Protein AF-A0A2S9GMD3-F1 (afdb_monomer)

Solvent-accessible surface area (backbone atoms only — not comparable to full-atom values): 5065 Å² total; per-residue (Å²): 111,51,74,70,40,39,81,93,45,68,82,50,37,60,76,44,61,15,93,73,26,42,65,71,54,10,60,76,65,76,50,59,56,52,50,61,45,72,46,68,45,66,59,95,75,47,91,49,74,64,35,49,50,50,53,53,50,51,51,37,73,76,35,75,86,59,81,85,44,77,40,73,54,96,51,94,90,63,80,89,130

Nearest PDB structures (foldseek):
  6s6u-assembly1_A  TM=9.909E-01  e=1.172E-07  Azospirillum brasilense
  6s6s-assembly1_C  TM=9.851E-01  e=1.255E-07  Azospirillum brasilense
  1ofd-assembly2_B  TM=9.966E-01  e=3.300E-07  Synechocystis sp. PCC 6803
  1ofe-assembly2_B  TM=9.982E-01  e=3.788E-07  Synechocystis sp. PCC 6803
  1lm1-assembly1_A  TM=9.935E-01  e=6.142E-07  Synechocystis sp. PCC 6803

Radius of gyration: 15.46 Å; Cα contacts (8 Å, |Δi|>4): 90; chains: 1; bounding box: 32×30×40 Å

Foldseek 3Di:
DAELADQVDGQFFDKDQQQNQDPVNCVVVVHDRSHIDGDHRGDPQDPDPVSVVVVVVVVCVVPVPDDDDYDDYDDPPDDDD

Mean predicted aligned error: 4.48 Å

Structure (mmCIF, N/CA/C/O backbone):
data_AF-A0A2S9GMD3-F1
#
_entry.id   AF-A0A2S9GMD3-F1
#
loop_
_atom_site.group_PDB
_atom_site.id
_atom_site.type_symbol
_atom_site.label_atom_id
_atom_site.label_alt_id
_atom_site.label_comp_id
_atom_site.label_asym_id
_atom_site.label_entity_id
_atom_site.label_seq_id
_atom_site.pdbx_PDB_ins_code
_atom_site.Cartn_x
_atom_site.Cartn_y
_atom_site.Cartn_z
_atom_site.occupancy
_atom_site.B_iso_or_equiv
_atom_site.auth_seq_id
_atom_site.auth_comp_id
_atom_site.auth_asym_id
_atom_site.auth_atom_id
_atom_site.pdbx_PDB_model_num
ATOM 1 N N . GLN A 1 1 ? -7.675 1.621 -1.464 1.00 91.12 1 GLN A N 1
ATOM 2 C CA . GLN A 1 1 ? -7.325 0.693 -0.362 1.00 91.12 1 GLN A CA 1
ATOM 3 C C . GLN A 1 1 ? -5.908 1.011 0.082 1.00 91.12 1 GLN A C 1
ATOM 5 O O . GLN A 1 1 ? -5.034 1.052 -0.773 1.00 91.12 1 GLN A O 1
ATOM 10 N N . ILE A 1 2 ? -5.691 1.215 1.380 1.00 93.06 2 ILE A N 1
ATOM 11 C CA . ILE A 1 2 ? -4.371 1.326 2.008 1.00 93.06 2 ILE A CA 1
ATOM 12 C C . ILE A 1 2 ? -3.922 -0.095 2.358 1.00 93.06 2 ILE A C 1
ATOM 14 O O . ILE A 1 2 ? -4.596 -0.801 3.109 1.00 93.06 2 ILE A O 1
ATOM 18 N N . LYS A 1 3 ? -2.827 -0.563 1.758 1.00 90.75 3 LYS A N 1
ATOM 19 C CA . LYS A 1 3 ? -2.338 -1.939 1.922 1.00 90.75 3 LYS A CA 1
ATOM 20 C C . LYS A 1 3 ? -1.174 -1.961 2.912 1.00 90.75 3 LYS A C 1
ATOM 22 O O . LYS A 1 3 ? -0.041 -1.794 2.479 1.00 90.75 3 LYS A O 1
ATOM 27 N N . MET A 1 4 ? -1.447 -2.188 4.199 1.00 88.62 4 MET A N 1
ATOM 28 C CA . MET A 1 4 ? -0.403 -2.223 5.239 1.00 88.62 4 MET A CA 1
ATOM 29 C C . MET A 1 4 ? 0.435 -3.499 5.170 1.00 88.62 4 MET A C 1
ATOM 31 O O . MET A 1 4 ? 1.647 -3.460 5.325 1.00 88.62 4 MET A O 1
ATOM 35 N N . ALA A 1 5 ? -0.206 -4.640 4.910 1.00 84.62 5 ALA A N 1
ATOM 36 C CA . ALA A 1 5 ? 0.477 -5.924 4.815 1.00 84.62 5 ALA A CA 1
ATOM 37 C C . ALA A 1 5 ? -0.264 -6.896 3.880 1.00 84.62 5 ALA A C 1
ATOM 39 O O . ALA A 1 5 ? -1.379 -6.640 3.408 1.00 84.62 5 ALA A O 1
ATOM 40 N N . GLN A 1 6 ? 0.367 -8.034 3.581 1.00 83.69 6 GLN A N 1
ATOM 41 C CA . GLN A 1 6 ? -0.256 -9.135 2.846 1.00 83.69 6 GLN A CA 1
ATOM 42 C C . GLN A 1 6 ? 0.037 -10.489 3.494 1.00 83.69 6 GLN A C 1
ATOM 44 O O . GLN A 1 6 ? 1.161 -10.746 3.905 1.00 83.69 6 GLN A O 1
ATOM 49 N N . GLY A 1 7 ? -0.962 -11.375 3.534 1.00 79.12 7 GLY A N 1
ATOM 50 C CA . GLY A 1 7 ? -0.850 -12.654 4.249 1.00 79.12 7 GLY A CA 1
ATOM 51 C C . GLY A 1 7 ? 0.203 -13.611 3.686 1.00 79.12 7 GLY A C 1
ATOM 52 O O . GLY A 1 7 ? 0.781 -14.378 4.437 1.00 79.12 7 GLY A O 1
ATOM 53 N N . ALA A 1 8 ? 0.506 -13.535 2.385 1.00 83.50 8 ALA A N 1
ATOM 54 C CA . ALA A 1 8 ? 1.524 -14.388 1.763 1.00 83.50 8 ALA A CA 1
ATOM 55 C C . ALA A 1 8 ? 2.963 -14.054 2.201 1.00 83.50 8 ALA A C 1
ATOM 57 O O . ALA A 1 8 ? 3.846 -14.889 2.061 1.00 83.50 8 ALA A O 1
ATOM 58 N N . LYS A 1 9 ? 3.20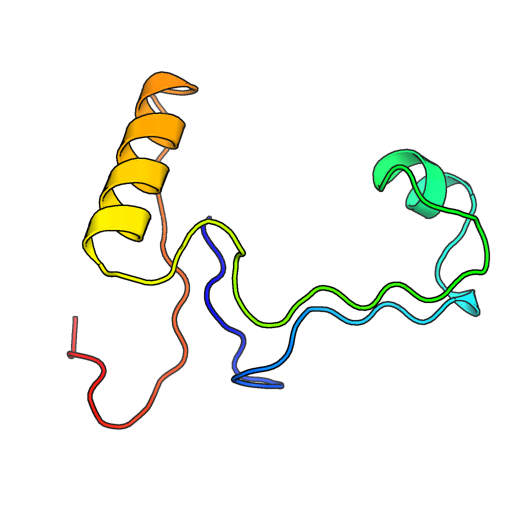5 -12.823 2.669 1.00 81.31 9 LYS A N 1
ATOM 59 C CA . LYS A 1 9 ? 4.496 -12.372 3.210 1.00 81.31 9 LYS A CA 1
ATOM 60 C C . LYS A 1 9 ? 4.279 -11.150 4.108 1.00 81.31 9 LYS A C 1
ATOM 62 O O . LYS A 1 9 ? 4.363 -10.009 3.643 1.00 81.31 9 LYS A O 1
ATOM 67 N N . PRO A 1 10 ? 3.885 -11.379 5.368 1.00 74.94 10 PRO A N 1
ATOM 68 C CA . PRO A 1 10 ? 3.724 -10.308 6.340 1.00 74.94 10 PRO A CA 1
ATOM 69 C C . PRO A 1 10 ? 5.086 -9.656 6.607 1.00 74.94 10 PRO A C 1
ATOM 71 O O . PRO A 1 10 ? 6.069 -10.360 6.802 1.00 74.94 10 PRO A O 1
ATOM 74 N N . GLY A 1 11 ? 5.154 -8.324 6.596 1.00 74.88 11 GLY A N 1
ATOM 75 C CA . GLY A 1 11 ? 6.402 -7.598 6.866 1.00 74.88 11 GLY A CA 1
ATOM 76 C C . GLY A 1 11 ? 7.350 -7.432 5.673 1.00 74.88 11 GLY A C 1
ATOM 77 O O . GLY A 1 11 ? 8.442 -6.909 5.854 1.00 74.88 11 GLY A O 1
ATOM 78 N N . GLU A 1 12 ? 6.943 -7.811 4.458 1.00 83.44 12 GLU A N 1
ATOM 79 C CA . GLU A 1 12 ? 7.682 -7.525 3.222 1.00 83.44 12 GLU A CA 1
ATOM 80 C C . GLU A 1 12 ? 6.840 -6.732 2.214 1.00 83.44 12 GLU A C 1
ATOM 82 O O . GLU A 1 12 ? 5.622 -6.909 2.097 1.00 83.44 12 GLU A O 1
ATOM 87 N N . GLY A 1 13 ? 7.510 -5.917 1.397 1.00 83.38 13 GLY A N 1
ATOM 88 C CA . GLY A 1 13 ? 6.879 -5.215 0.285 1.00 83.38 13 GLY A CA 1
ATOM 89 C C . GLY A 1 13 ? 6.577 -6.120 -0.915 1.00 83.38 13 GLY A C 1
ATOM 90 O O . GLY A 1 13 ? 6.992 -7.280 -1.009 1.00 83.38 13 GLY A O 1
ATOM 91 N N . GLY A 1 14 ? 5.826 -5.588 -1.882 1.00 89.75 14 GLY A N 1
ATOM 92 C CA . GLY A 1 14 ? 5.564 -6.259 -3.156 1.00 89.75 14 GLY A CA 1
ATOM 93 C C . GLY A 1 14 ? 6.857 -6.593 -3.905 1.00 89.75 14 GLY A C 1
ATOM 94 O O . GLY A 1 14 ? 7.823 -5.845 -3.851 1.00 89.75 14 GLY A O 1
ATOM 95 N N . GLN A 1 15 ? 6.876 -7.724 -4.611 1.00 93.31 15 GLN A N 1
ATOM 96 C CA . GLN A 1 15 ? 8.005 -8.102 -5.464 1.00 93.31 15 GLN A CA 1
ATOM 97 C C . GLN A 1 15 ? 7.483 -8.397 -6.870 1.00 93.31 15 GLN A C 1
ATOM 99 O O . GLN A 1 15 ? 6.516 -9.147 -7.025 1.00 93.31 15 GLN A O 1
ATOM 104 N N . LEU A 1 16 ? 8.108 -7.802 -7.884 1.00 95.94 16 LEU A N 1
ATOM 105 C CA . LEU A 1 16 ? 7.874 -8.092 -9.294 1.00 95.94 16 LEU A CA 1
ATOM 106 C C . LEU A 1 16 ? 9.222 -8.400 -9.968 1.00 95.94 16 LEU A C 1
ATOM 108 O O . LEU A 1 16 ? 10.038 -7.488 -10.113 1.00 95.94 16 LEU A O 1
ATOM 112 N N . PRO A 1 17 ? 9.475 -9.660 -10.370 1.00 96.31 17 PRO A N 1
ATOM 113 C CA . PRO A 1 17 ? 10.718 -10.039 -11.040 1.00 96.31 17 PRO A CA 1
ATOM 114 C C . PRO A 1 17 ? 10.936 -9.264 -12.342 1.00 96.31 17 PRO A C 1
ATOM 116 O O . PRO A 1 17 ? 9.989 -9.076 -13.104 1.00 96.31 17 PRO A O 1
ATOM 119 N N . GLY A 1 18 ? 12.184 -8.884 -12.632 1.00 96.88 18 GLY A N 1
ATOM 120 C CA . GLY A 1 18 ? 12.535 -8.016 -13.765 1.00 96.88 18 GLY A CA 1
ATOM 121 C C . GLY A 1 18 ? 12.100 -8.545 -15.133 1.00 96.88 18 GLY A C 1
ATOM 122 O O . GLY A 1 18 ? 11.581 -7.791 -15.949 1.00 96.88 18 GLY A O 1
ATOM 123 N N . TYR A 1 19 ? 12.170 -9.862 -15.354 1.00 97.25 19 TYR A N 1
ATOM 124 C CA . TYR A 1 19 ? 11.708 -10.491 -16.601 1.00 97.25 19 TYR A CA 1
ATOM 125 C C . TYR A 1 19 ? 10.187 -10.382 -16.828 1.00 97.25 19 TYR A C 1
ATOM 127 O O . TYR A 1 19 ? 9.709 -10.642 -17.928 1.00 97.25 19 TYR A O 1
ATOM 135 N N . LYS A 1 20 ? 9.418 -9.999 -15.798 1.00 97.00 20 LYS A N 1
ATOM 136 C CA . LYS A 1 20 ? 7.988 -9.668 -15.900 1.00 97.00 20 LYS A CA 1
ATOM 137 C C . LYS A 1 20 ? 7.738 -8.163 -16.029 1.00 97.00 20 LYS A C 1
ATOM 139 O O . LYS A 1 20 ? 6.588 -7.757 -16.150 1.00 97.00 20 LYS A O 1
ATOM 144 N N . VAL A 1 21 ? 8.774 -7.324 -15.983 1.00 97.56 21 VAL A N 1
ATOM 145 C CA . VAL A 1 21 ? 8.680 -5.860 -16.092 1.00 97.56 21 VAL A CA 1
ATOM 146 C C . VAL A 1 21 ? 8.807 -5.458 -17.559 1.00 97.56 21 VAL A C 1
ATOM 148 O O . VAL A 1 21 ? 9.819 -4.926 -18.015 1.00 97.56 21 VAL A O 1
ATOM 151 N N . TYR A 1 22 ? 7.749 -5.755 -18.314 1.00 97.75 22 TYR A N 1
ATOM 152 C CA . TYR A 1 22 ? 7.603 -5.358 -19.715 1.00 97.75 22 TYR A CA 1
ATOM 153 C C . TYR A 1 22 ? 7.534 -3.824 -19.872 1.00 97.75 22 TYR A C 1
ATOM 155 O O . TYR A 1 22 ? 7.164 -3.132 -18.918 1.00 97.75 22 TYR A O 1
ATOM 163 N N . PRO A 1 23 ? 7.813 -3.261 -21.066 1.00 97.94 23 PRO A N 1
ATOM 164 C CA . PRO A 1 23 ? 7.822 -1.809 -21.282 1.00 97.94 23 PRO A CA 1
ATOM 165 C C . PRO A 1 23 ? 6.537 -1.076 -20.863 1.00 97.94 23 PRO A C 1
ATOM 167 O O . PRO A 1 23 ? 6.599 0.027 -20.326 1.00 97.94 23 PRO A O 1
ATOM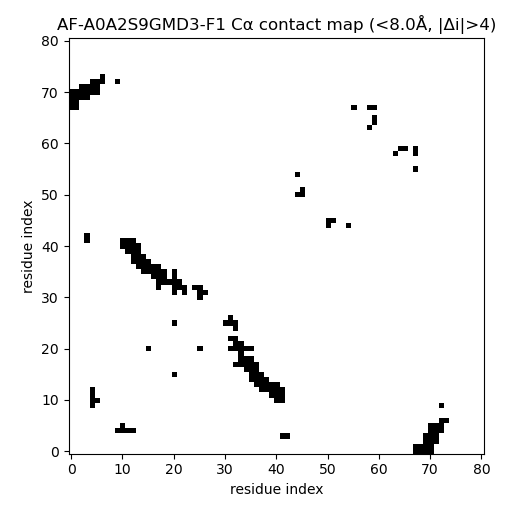 170 N N . ASN A 1 24 ? 5.364 -1.688 -21.043 1.00 97.88 24 ASN A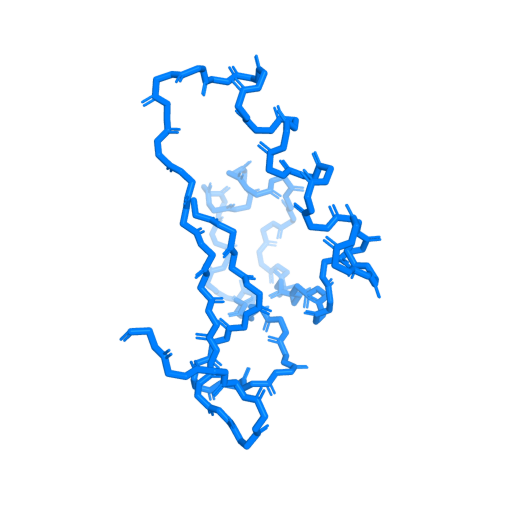 N 1
ATOM 171 C CA . ASN A 1 24 ? 4.083 -1.127 -20.597 1.00 97.88 24 ASN A CA 1
ATOM 172 C C . ASN A 1 24 ? 3.943 -1.096 -19.061 1.00 97.88 24 ASN A C 1
ATOM 174 O O . ASN A 1 24 ? 3.415 -0.130 -18.508 1.00 97.88 24 AS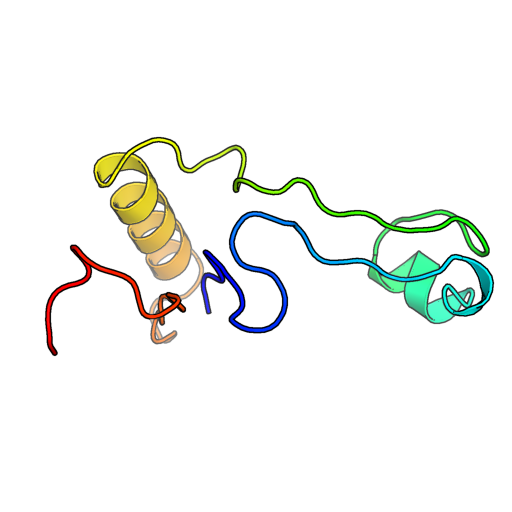N A O 1
ATOM 178 N N . ILE A 1 25 ? 4.444 -2.118 -18.363 1.00 97.38 25 ILE A N 1
ATOM 179 C CA . ILE A 1 25 ? 4.467 -2.180 -16.895 1.00 97.38 25 ILE A CA 1
ATOM 180 C C . ILE A 1 25 ? 5.462 -1.160 -16.348 1.00 97.38 25 ILE A C 1
ATOM 182 O O . ILE A 1 25 ? 5.122 -0.400 -15.443 1.00 97.38 25 ILE A O 1
ATOM 186 N N . ALA A 1 26 ? 6.661 -1.110 -16.930 1.00 97.25 26 ALA A N 1
ATOM 187 C CA . ALA A 1 26 ? 7.696 -0.144 -16.591 1.00 97.25 26 ALA A CA 1
ATOM 188 C C . ALA A 1 26 ? 7.181 1.296 -16.723 1.00 97.25 26 ALA A C 1
ATOM 190 O O . ALA A 1 26 ? 7.291 2.072 -15.776 1.00 97.25 26 ALA A O 1
ATOM 191 N N . LYS A 1 27 ? 6.514 1.608 -17.845 1.00 97.75 27 LYS A N 1
ATOM 192 C CA . LYS A 1 27 ? 5.870 2.903 -18.096 1.00 97.75 27 LYS A CA 1
ATOM 193 C C . LYS A 1 27 ? 4.806 3.237 -17.050 1.00 97.75 27 LYS A C 1
ATOM 195 O O . LYS A 1 27 ? 4.809 4.343 -16.527 1.00 97.75 27 LYS A O 1
ATOM 200 N N . THR A 1 28 ? 3.933 2.283 -16.722 1.00 97.50 28 THR A N 1
ATOM 201 C CA . THR A 1 28 ? 2.870 2.467 -15.713 1.00 97.50 28 THR A CA 1
ATOM 202 C C . THR A 1 28 ? 3.440 2.739 -14.319 1.00 97.50 28 THR A C 1
ATOM 204 O O . THR A 1 28 ? 2.828 3.442 -13.526 1.00 97.50 28 THR A O 1
ATOM 207 N N . ARG A 1 29 ? 4.609 2.171 -14.004 1.00 96.75 29 ARG A N 1
ATOM 208 C CA . ARG A 1 29 ? 5.260 2.280 -12.691 1.00 96.75 29 ARG A CA 1
ATOM 209 C C . ARG A 1 29 ? 6.391 3.305 -12.640 1.00 96.75 29 ARG A C 1
ATOM 211 O O . ARG A 1 29 ? 7.098 3.339 -11.641 1.00 96.75 29 ARG A O 1
ATOM 218 N N . HIS A 1 30 ? 6.590 4.080 -13.709 1.00 97.06 30 HIS A N 1
ATOM 219 C CA . HIS A 1 30 ? 7.702 5.026 -13.851 1.00 97.06 30 HIS A CA 1
ATOM 220 C C . HIS A 1 30 ? 9.065 4.403 -13.494 1.00 97.06 30 HIS A C 1
ATOM 222 O O . HIS A 1 30 ? 9.854 4.965 -12.743 1.00 97.06 30 HIS A O 1
ATOM 228 N N . SER A 1 31 ? 9.316 3.200 -14.011 1.00 96.50 31 SER A N 1
ATOM 229 C CA . SER A 1 31 ? 10.497 2.384 -13.699 1.00 96.50 31 SER A CA 1
ATOM 230 C C . SER A 1 31 ? 11.197 1.895 -14.969 1.00 96.50 31 SER A C 1
ATOM 232 O O . SER A 1 31 ? 10.730 2.146 -16.081 1.00 96.50 31 SER A O 1
ATOM 234 N N . THR A 1 32 ? 12.320 1.192 -14.814 1.00 97.44 32 THR A N 1
ATOM 235 C CA . THR A 1 32 ? 13.138 0.702 -15.933 1.00 97.44 32 THR A CA 1
ATOM 236 C C . THR A 1 32 ? 12.664 -0.680 -16.412 1.00 97.44 32 THR A C 1
ATOM 238 O O . THR A 1 32 ? 12.567 -1.598 -15.592 1.00 97.44 32 THR A O 1
ATOM 241 N N . PRO A 1 33 ? 12.396 -0.884 -17.721 1.00 97.56 33 PRO A N 1
ATOM 242 C CA . PRO A 1 33 ? 12.072 -2.205 -18.263 1.00 97.56 33 PRO A CA 1
ATOM 243 C C . PRO A 1 33 ? 13.148 -3.247 -17.936 1.00 97.56 33 PRO A C 1
ATOM 245 O O . PRO A 1 33 ? 14.339 -2.952 -17.992 1.00 97.56 33 PRO A O 1
ATOM 248 N N . GLY A 1 34 ? 12.734 -4.469 -17.601 1.00 97.12 34 GLY A N 1
ATOM 249 C CA . GLY A 1 34 ? 13.650 -5.567 -17.272 1.00 97.12 34 GLY A CA 1
ATOM 250 C C . GLY A 1 34 ? 14.270 -5.519 -15.868 1.00 97.12 34 GLY A C 1
ATOM 251 O O . GLY A 1 34 ? 14.852 -6.514 -15.438 1.00 97.12 34 GLY A O 1
ATOM 252 N N . VAL A 1 35 ? 14.126 -4.419 -15.119 1.00 97.12 35 VAL A N 1
ATOM 253 C CA . VAL A 1 35 ? 14.663 -4.286 -13.754 1.00 97.12 35 VAL A CA 1
ATOM 254 C C . VAL A 1 35 ? 13.638 -4.773 -12.731 1.00 97.12 35 VAL A C 1
ATOM 256 O O . VAL A 1 35 ? 12.459 -4.435 -12.809 1.00 97.12 35 VAL A O 1
ATOM 259 N N . GLY A 1 36 ? 14.072 -5.593 -11.769 1.00 96.31 36 GLY A N 1
ATOM 260 C CA . GLY A 1 36 ? 13.200 -6.093 -10.703 1.00 96.31 36 GLY A CA 1
ATOM 261 C C . GLY A 1 36 ? 12.694 -4.973 -9.793 1.00 96.31 36 GLY A C 1
ATOM 262 O O . GLY A 1 36 ? 13.445 -4.070 -9.441 1.00 96.31 36 GLY A O 1
ATOM 263 N N . LEU A 1 37 ? 11.423 -5.047 -9.389 1.00 96.25 37 LEU A N 1
ATOM 264 C CA . LEU A 1 37 ? 10.803 -4.069 -8.494 1.00 96.25 37 LEU A CA 1
ATOM 265 C C . LEU A 1 37 ? 10.524 -4.712 -7.140 1.00 96.25 37 LEU A C 1
ATOM 267 O O . LEU A 1 37 ? 9.690 -5.614 -7.037 1.00 96.25 37 LEU A O 1
ATOM 271 N N . ILE A 1 38 ? 11.205 -4.221 -6.110 1.00 93.19 38 ILE A N 1
ATOM 272 C CA . ILE A 1 38 ? 10.976 -4.584 -4.713 1.00 93.19 38 ILE A CA 1
ATOM 273 C C . ILE A 1 38 ? 10.465 -3.328 -4.017 1.00 93.19 38 ILE A C 1
ATOM 275 O O . ILE A 1 38 ? 11.155 -2.314 -3.979 1.00 93.19 38 ILE A O 1
ATOM 279 N N . SER A 1 39 ? 9.234 -3.372 -3.520 1.00 92.12 39 SER A N 1
ATOM 280 C CA . SER A 1 39 ? 8.681 -2.266 -2.742 1.00 92.12 39 SER A CA 1
ATOM 281 C C . SER A 1 39 ? 9.268 -2.273 -1.327 1.00 92.12 39 SER A C 1
ATOM 283 O O . SER A 1 39 ? 9.511 -3.359 -0.789 1.00 92.12 39 SER A O 1
ATOM 285 N N . PRO A 1 40 ? 9.453 -1.099 -0.701 1.00 88.88 40 PRO A N 1
ATOM 286 C CA . PRO A 1 40 ? 9.826 -1.030 0.705 1.00 88.88 40 PRO A CA 1
ATOM 287 C C . PRO A 1 40 ? 8.762 -1.726 1.578 1.00 88.88 40 PRO A C 1
ATOM 289 O O . PRO A 1 40 ? 7.579 -1.710 1.215 1.00 88.88 40 PRO A O 1
ATOM 292 N N . PRO A 1 41 ? 9.154 -2.380 2.689 1.00 81.31 41 PRO A N 1
ATOM 293 C CA . PRO A 1 41 ? 8.196 -3.043 3.568 1.00 81.31 41 PRO A CA 1
ATOM 294 C C . PRO A 1 41 ? 7.228 -2.106 4.310 1.00 81.31 41 PRO A C 1
ATOM 296 O O . PRO A 1 41 ? 6.026 -2.369 4.233 1.00 81.31 41 PRO A O 1
ATOM 299 N N . PRO A 1 42 ? 7.672 -1.033 4.999 1.00 83.19 42 PRO A N 1
ATOM 300 C CA . PRO A 1 42 ? 6.749 -0.048 5.549 1.00 83.19 42 PRO A CA 1
ATOM 301 C C . PRO A 1 42 ? 6.352 0.980 4.484 1.00 83.19 42 PRO A C 1
ATOM 303 O O . PRO A 1 42 ? 7.131 1.308 3.585 1.00 83.19 42 PRO A O 1
ATOM 306 N N . HIS A 1 43 ? 5.148 1.539 4.617 1.00 81.19 43 HIS A N 1
ATOM 307 C CA . HIS A 1 43 ? 4.856 2.819 3.974 1.00 81.19 43 HIS A CA 1
ATOM 308 C C . HIS A 1 43 ? 5.710 3.875 4.667 1.00 81.19 43 HIS A C 1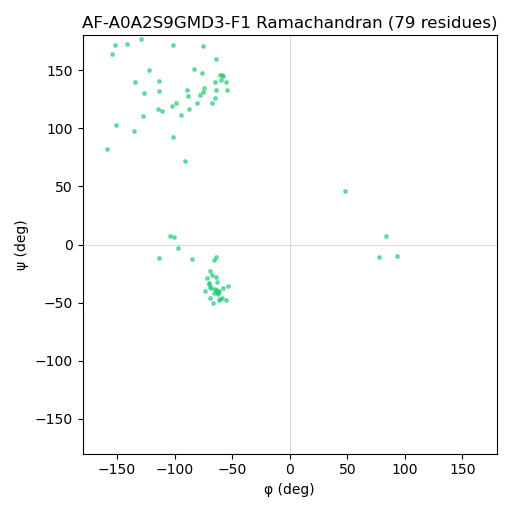
ATOM 310 O O . HIS A 1 43 ? 5.606 4.034 5.879 1.00 81.19 43 HIS A O 1
ATOM 316 N N . HIS A 1 44 ? 6.553 4.579 3.912 1.00 85.12 44 HIS A N 1
ATOM 317 C CA . HIS A 1 44 ? 7.462 5.585 4.473 1.00 85.12 44 HIS A CA 1
ATOM 318 C C . HIS A 1 44 ? 6.746 6.778 5.117 1.00 85.12 44 HIS A C 1
ATOM 320 O O . HIS A 1 44 ? 7.398 7.543 5.816 1.00 85.12 44 HIS A O 1
ATOM 326 N N . ASP A 1 45 ? 5.435 6.896 4.913 1.00 84.06 45 ASP A N 1
ATOM 327 C CA . ASP A 1 45 ? 4.592 7.955 5.463 1.00 84.06 45 ASP A CA 1
ATOM 328 C C . ASP A 1 45 ? 3.737 7.464 6.644 1.00 84.06 45 ASP A C 1
ATOM 330 O O . ASP A 1 45 ? 2.840 8.176 7.072 1.00 84.06 45 ASP A O 1
ATOM 334 N N . ILE A 1 46 ? 3.942 6.231 7.135 1.00 90.19 46 ILE A N 1
ATOM 335 C CA . ILE A 1 46 ? 3.138 5.648 8.219 1.00 90.19 46 ILE A CA 1
ATOM 336 C C . ILE A 1 46 ? 4.046 4.960 9.241 1.00 90.19 46 ILE A C 1
ATOM 338 O O . ILE A 1 46 ? 4.412 3.794 9.072 1.00 90.19 46 ILE A O 1
ATOM 342 N N . TYR A 1 47 ? 4.364 5.661 10.329 1.00 91.88 47 TYR A N 1
ATOM 343 C CA . TYR A 1 47 ? 5.125 5.117 11.461 1.00 91.88 47 TYR A CA 1
ATOM 344 C C . TYR A 1 47 ? 4.296 5.012 12.747 1.00 91.88 47 TYR A C 1
ATOM 346 O O . TYR A 1 47 ? 4.716 4.350 13.697 1.00 91.88 47 TYR A O 1
ATOM 354 N N . SER A 1 48 ? 3.112 5.619 12.767 1.00 94.00 48 SER A N 1
ATOM 355 C CA . SER A 1 48 ? 2.191 5.668 13.901 1.00 94.00 48 SER A CA 1
ATOM 356 C C . SER A 1 48 ? 0.725 5.541 13.457 1.00 94.00 48 SER A C 1
ATOM 358 O O . SER A 1 48 ? 0.412 5.524 12.261 1.00 94.00 48 SER A O 1
ATOM 360 N N . ILE A 1 49 ? -0.199 5.413 14.416 1.00 93.81 49 ILE A N 1
ATOM 361 C CA . ILE A 1 49 ? -1.640 5.373 14.111 1.00 93.81 49 ILE A CA 1
ATOM 362 C C . ILE A 1 49 ? -2.151 6.752 13.673 1.00 93.81 49 ILE A C 1
ATOM 364 O O . ILE A 1 49 ? -3.067 6.847 12.856 1.00 93.81 49 ILE A O 1
ATOM 368 N N . GLU A 1 50 ? -1.515 7.811 14.165 1.00 97.25 50 GLU A N 1
ATOM 369 C CA . GLU A 1 50 ? -1.760 9.199 13.796 1.00 97.25 50 GLU A CA 1
ATOM 370 C C . GLU A 1 50 ? -1.383 9.449 12.330 1.00 97.25 50 GLU A C 1
ATOM 372 O O . GLU A 1 50 ? -2.163 10.051 11.594 1.00 97.25 50 GLU A O 1
ATOM 377 N N . ASP A 1 51 ? -0.260 8.897 11.865 1.00 96.62 51 ASP A N 1
ATOM 378 C CA . ASP A 1 51 ? 0.145 8.994 10.458 1.00 96.62 51 ASP A CA 1
ATOM 379 C C . ASP A 1 51 ? -0.853 8.288 9.527 1.00 96.62 51 ASP A C 1
ATOM 381 O O . ASP A 1 51 ? -1.202 8.787 8.454 1.00 96.62 51 ASP A O 1
ATOM 385 N N . LEU A 1 52 ? -1.384 7.132 9.952 1.00 95.38 52 LEU A N 1
ATOM 386 C CA . LEU A 1 52 ? -2.445 6.453 9.207 1.00 95.38 52 LEU A CA 1
ATOM 387 C C . LEU A 1 52 ? -3.713 7.315 9.144 1.00 95.38 52 LEU A C 1
ATOM 389 O O . LEU A 1 52 ? -4.364 7.373 8.099 1.00 95.38 52 LEU A O 1
ATOM 393 N N . ALA A 1 53 ? -4.069 7.984 10.242 1.00 95.69 53 ALA A N 1
ATOM 394 C CA . ALA A 1 53 ? -5.200 8.903 10.267 1.00 95.69 53 ALA A CA 1
ATOM 395 C C . ALA A 1 53 ? -4.979 10.094 9.320 1.00 95.69 53 ALA A C 1
ATOM 397 O O . ALA A 1 53 ? -5.901 10.449 8.581 1.00 95.69 53 ALA A O 1
ATOM 398 N N . GLN A 1 54 ? -3.761 10.645 9.273 1.00 97.38 54 GLN A N 1
ATOM 399 C CA . GLN A 1 54 ? -3.392 11.711 8.342 1.00 97.38 54 GLN A CA 1
ATOM 400 C C . GLN A 1 54 ? -3.538 11.254 6.886 1.00 97.38 54 GLN A C 1
ATOM 402 O O . GLN A 1 54 ? -4.212 11.916 6.101 1.00 97.38 54 GLN A O 1
ATOM 407 N N . LEU A 1 55 ? -3.031 10.068 6.538 1.00 96.56 55 LEU A N 1
ATOM 408 C CA . LEU A 1 55 ? -3.200 9.525 5.190 1.00 96.56 55 LEU A CA 1
ATOM 409 C C . LEU A 1 55 ? -4.681 9.309 4.831 1.00 96.56 55 LEU A C 1
ATOM 411 O O . LEU A 1 55 ? -5.097 9.576 3.705 1.00 96.56 55 LEU A O 1
ATOM 415 N N . ILE A 1 56 ? -5.511 8.835 5.768 1.00 96.25 56 ILE A N 1
ATOM 416 C CA . ILE A 1 56 ? -6.961 8.692 5.542 1.00 96.25 56 ILE A CA 1
ATOM 417 C C . ILE A 1 56 ? -7.609 10.056 5.277 1.00 96.25 56 ILE A C 1
ATOM 419 O O . ILE A 1 56 ? -8.462 10.159 4.391 1.00 96.25 56 ILE A O 1
ATOM 423 N N . HIS A 1 57 ? -7.224 11.082 6.034 1.00 96.56 57 HIS A N 1
ATOM 424 C CA . HIS A 1 57 ? -7.696 12.448 5.839 1.00 96.56 57 HIS A CA 1
ATOM 425 C C . HIS A 1 57 ? -7.303 12.976 4.453 1.00 96.56 57 HIS A C 1
ATOM 427 O O . HIS A 1 57 ? -8.167 13.442 3.709 1.00 96.56 57 HIS A O 1
ATOM 433 N N . ASP A 1 58 ? -6.046 12.803 4.055 1.00 97.12 58 ASP A N 1
ATOM 434 C CA . ASP A 1 58 ? -5.544 13.261 2.758 1.00 97.12 58 ASP A CA 1
ATOM 435 C C . ASP A 1 58 ? -6.260 12.564 1.595 1.00 97.12 58 ASP A C 1
ATOM 437 O O . ASP A 1 58 ? -6.666 13.208 0.626 1.00 97.12 58 ASP A O 1
ATOM 441 N N . LEU A 1 59 ? -6.516 11.257 1.714 1.00 96.81 59 LEU A N 1
ATOM 442 C CA . LEU A 1 59 ? -7.267 10.500 0.711 1.00 96.81 59 LEU A CA 1
ATOM 443 C C . LEU A 1 59 ? -8.728 10.955 0.594 1.00 96.81 59 LEU A C 1
ATOM 445 O O . LEU A 1 59 ? -9.252 11.007 -0.519 1.00 96.81 59 LEU A O 1
ATOM 449 N N . LYS A 1 60 ? -9.386 11.297 1.709 1.00 96.75 60 LYS A N 1
ATOM 450 C CA . LYS A 1 60 ? -10.757 11.838 1.693 1.00 96.75 60 LYS A CA 1
ATOM 451 C C . LYS A 1 60 ? -10.817 13.253 1.124 1.00 96.75 60 LYS A C 1
ATOM 453 O O . LYS A 1 60 ? -11.782 13.581 0.444 1.00 96.75 60 LYS A O 1
ATOM 458 N N . ASN A 1 61 ? -9.790 14.065 1.359 1.00 97.38 61 ASN A N 1
ATOM 459 C CA . ASN A 1 61 ? -9.687 15.390 0.751 1.00 97.38 61 ASN A CA 1
ATOM 460 C C . ASN A 1 61 ? -9.433 15.306 -0.756 1.00 97.38 61 ASN A C 1
ATOM 462 O O . ASN A 1 61 ? -9.978 16.104 -1.514 1.00 97.38 61 ASN A O 1
ATOM 466 N N . ALA A 1 62 ? -8.646 14.325 -1.203 1.00 97.69 62 ALA A N 1
ATOM 467 C CA . ALA A 1 62 ? -8.413 14.084 -2.623 1.00 97.69 62 ALA A CA 1
ATOM 468 C C . ALA A 1 62 ? -9.654 13.523 -3.342 1.00 97.69 62 ALA A C 1
ATOM 470 O O . ALA A 1 62 ? -9.862 13.807 -4.521 1.00 97.69 62 ALA A O 1
ATOM 471 N N . ASN A 1 63 ? -10.469 12.713 -2.657 1.00 97.62 63 ASN A N 1
ATOM 472 C CA . ASN A 1 63 ? -11.714 12.172 -3.195 1.00 97.62 63 ASN A CA 1
ATOM 473 C C . ASN A 1 63 ? -12.743 11.914 -2.081 1.00 97.62 63 ASN A C 1
ATOM 475 O O . ASN A 1 63 ? -12.681 10.895 -1.387 1.00 97.62 63 ASN A O 1
ATOM 479 N N . ALA A 1 64 ? -13.721 12.815 -1.962 1.00 96.69 64 ALA A N 1
ATOM 480 C CA . ALA A 1 64 ? -14.741 12.772 -0.915 1.00 96.69 64 ALA A CA 1
ATOM 481 C C . ALA A 1 64 ? -15.718 11.586 -1.042 1.00 96.69 64 ALA A C 1
ATOM 483 O O . ALA A 1 64 ? -16.236 11.112 -0.031 1.00 96.69 64 ALA A O 1
ATOM 484 N N . ASP A 1 65 ? -15.931 11.069 -2.256 1.00 97.75 65 A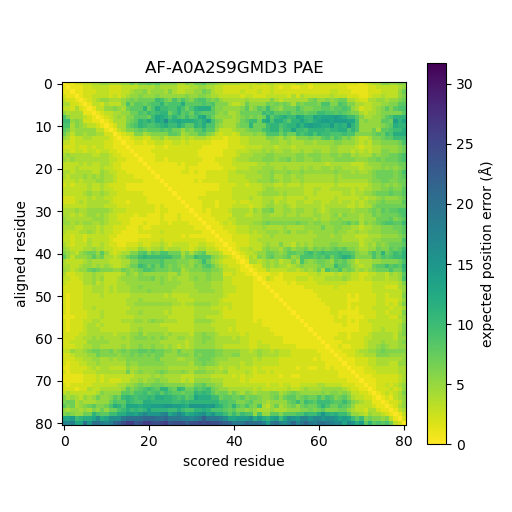SP A N 1
ATOM 485 C CA . ASP A 1 65 ? -16.862 9.963 -2.519 1.00 97.75 65 ASP A CA 1
ATOM 486 C C . ASP A 1 65 ? -16.224 8.580 -2.280 1.00 97.75 65 ASP A C 1
ATOM 488 O O . ASP A 1 65 ? -16.907 7.550 -2.237 1.00 97.75 65 ASP A O 1
ATOM 492 N N . AL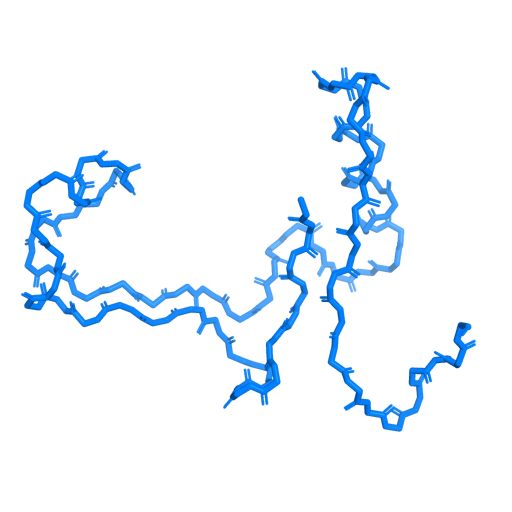A A 1 66 ? -14.897 8.517 -2.133 1.00 96.56 66 ALA A N 1
ATOM 493 C CA . ALA A 1 66 ? -14.175 7.260 -2.001 1.00 96.56 66 ALA A CA 1
ATOM 494 C C . ALA A 1 66 ? -14.287 6.659 -0.590 1.00 96.56 66 ALA A C 1
ATOM 496 O O . ALA A 1 66 ? -13.917 7.260 0.419 1.00 96.56 66 ALA A O 1
ATOM 497 N N . ARG A 1 67 ? -14.681 5.381 -0.515 1.00 96.94 67 ARG A N 1
ATOM 498 C CA . ARG A 1 67 ? -14.527 4.588 0.714 1.00 96.94 67 ARG A CA 1
ATOM 499 C C . ARG A 1 67 ? -13.071 4.180 0.915 1.00 96.94 67 ARG A C 1
ATOM 501 O O . ARG A 1 67 ? -12.435 3.615 0.021 1.00 96.94 67 ARG A O 1
ATOM 508 N N . ILE A 1 68 ? -12.564 4.396 2.125 1.00 96.06 68 ILE A N 1
ATOM 509 C CA . ILE A 1 68 ? -11.192 4.047 2.494 1.00 96.06 68 ILE A CA 1
ATOM 510 C C . ILE A 1 68 ? -11.184 2.714 3.245 1.00 96.06 68 ILE A C 1
ATOM 512 O O . ILE A 1 68 ? -11.820 2.562 4.282 1.00 96.06 68 ILE A O 1
ATOM 516 N N . HIS A 1 69 ? -10.449 1.742 2.706 1.00 95.00 69 HIS A N 1
ATOM 517 C CA . HIS A 1 69 ? -10.240 0.428 3.318 1.00 95.00 69 HIS A CA 1
ATOM 518 C C . HIS A 1 69 ? -8.777 0.272 3.720 1.00 95.00 69 HIS A C 1
ATOM 520 O O . HIS A 1 69 ? -7.906 0.493 2.874 1.00 95.00 69 HIS A O 1
ATOM 526 N N . VAL A 1 70 ? -8.522 -0.185 4.946 1.00 94.06 70 VAL A N 1
ATOM 527 C CA . VAL A 1 70 ? -7.188 -0.564 5.434 1.00 94.06 70 VAL A CA 1
ATOM 528 C C . VAL A 1 70 ? -7.080 -2.087 5.426 1.00 94.06 70 VAL A C 1
ATOM 530 O O . VAL A 1 70 ?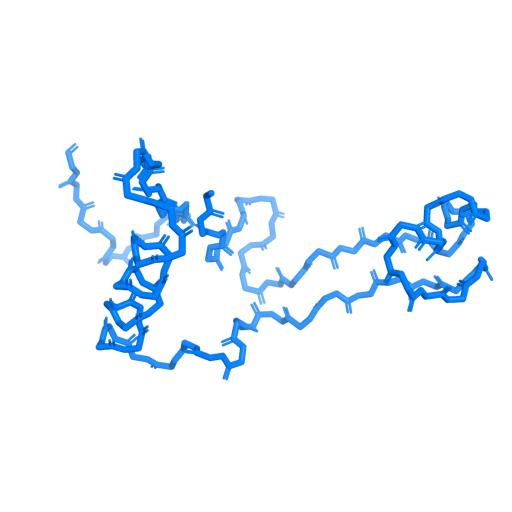 -7.865 -2.777 6.070 1.00 94.06 70 VAL A O 1
ATOM 533 N N . LYS A 1 71 ? -6.131 -2.630 4.659 1.00 91.88 71 LYS A N 1
ATOM 534 C CA . LYS A 1 71 ? -5.872 -4.073 4.597 1.00 91.88 71 LYS A CA 1
ATOM 535 C C . LYS A 1 71 ? -4.767 -4.446 5.580 1.00 91.88 71 LYS A C 1
ATOM 537 O O . LYS A 1 71 ? -3.604 -4.106 5.356 1.00 91.88 71 LYS A O 1
ATOM 542 N N . LEU A 1 72 ? -5.155 -5.177 6.620 1.00 88.75 72 LEU A N 1
ATOM 543 C CA . LEU A 1 72 ? -4.275 -5.759 7.632 1.00 88.75 72 LEU A CA 1
ATOM 544 C C . LEU A 1 72 ? -4.047 -7.256 7.366 1.00 88.75 72 LEU A C 1
ATOM 546 O O . LEU A 1 72 ? -4.685 -7.859 6.498 1.00 88.75 72 LEU A O 1
ATOM 550 N N . VAL A 1 73 ? -3.122 -7.851 8.115 1.00 88.44 73 VAL A N 1
ATOM 551 C CA . VAL A 1 73 ? -2.917 -9.303 8.191 1.00 88.44 73 VAL A CA 1
ATOM 552 C C . VAL A 1 73 ? -3.280 -9.751 9.600 1.00 88.44 73 VAL A C 1
ATOM 554 O O . VAL A 1 73 ? -2.993 -9.037 10.553 1.00 88.44 73 VAL A O 1
ATOM 557 N N . SER A 1 74 ? -3.928 -10.909 9.728 1.00 88.31 74 SER A N 1
ATOM 558 C CA . SER A 1 74 ? -4.259 -11.473 11.037 1.00 88.31 74 SER A CA 1
ATOM 559 C C . SER A 1 74 ? -2.981 -11.827 11.801 1.00 88.31 74 SER A C 1
ATOM 561 O O . SER A 1 74 ? -2.124 -12.548 11.289 1.00 88.31 74 SER A O 1
ATOM 563 N N . SER A 1 75 ? -2.860 -11.307 13.019 1.00 85.75 75 SER A N 1
ATOM 564 C CA . SER A 1 75 ? -1.796 -11.626 13.968 1.00 85.75 75 SER A CA 1
ATOM 565 C C . SER A 1 75 ? -2.289 -11.376 15.393 1.00 85.75 75 SER A C 1
ATOM 567 O O . SER A 1 75 ? -3.283 -10.675 15.600 1.00 85.75 75 SER A O 1
ATOM 569 N N . VAL A 1 76 ? -1.579 -11.916 16.387 1.00 87.12 76 VAL A N 1
ATOM 570 C CA . VAL A 1 76 ? -1.820 -11.576 17.799 1.00 87.12 76 VAL A CA 1
ATOM 571 C C . VAL A 1 76 ? -1.742 -10.051 17.962 1.00 87.12 76 VAL A C 1
ATOM 573 O O . VAL A 1 76 ? -0.830 -9.424 17.425 1.00 87.12 76 VAL A O 1
ATOM 576 N N . GLY A 1 77 ? -2.717 -9.458 18.656 1.00 86.50 77 GLY A N 1
ATOM 577 C CA . GLY A 1 77 ? -2.810 -8.008 18.875 1.00 86.50 77 GLY A CA 1
ATOM 578 C C . GLY A 1 77 ? -3.658 -7.234 17.856 1.00 86.50 77 GLY A C 1
ATOM 579 O O . GLY A 1 77 ? -3.974 -6.074 18.107 1.00 86.50 77 GLY A O 1
ATOM 580 N N . VAL A 1 78 ? -4.087 -7.849 16.747 1.00 86.12 78 VAL A N 1
ATOM 581 C CA . VAL A 1 78 ? -5.086 -7.239 15.852 1.00 86.12 78 VAL A CA 1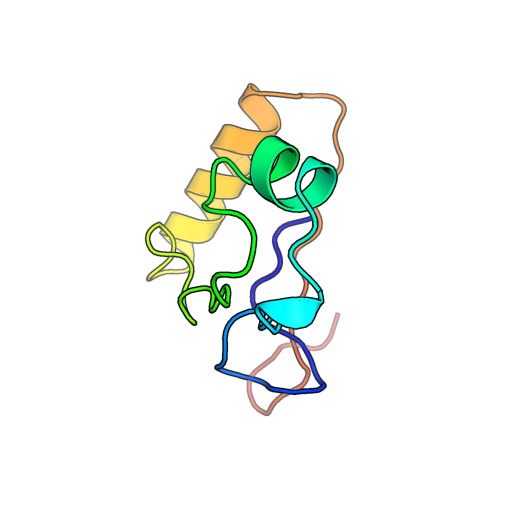
ATOM 582 C C . VAL A 1 78 ? -6.481 -7.469 16.435 1.00 86.12 78 VAL A C 1
ATOM 584 O O . VAL A 1 78 ? -6.881 -8.612 16.654 1.00 86.12 78 VAL A O 1
ATOM 587 N N . GLY A 1 79 ? -7.211 -6.382 16.695 1.00 83.81 79 GLY A N 1
ATOM 588 C CA . GLY A 1 79 ? -8.577 -6.439 17.219 1.00 83.81 79 GLY A CA 1
ATOM 589 C C . GLY A 1 79 ? -9.532 -7.182 16.282 1.00 83.81 79 GLY A C 1
ATOM 590 O O . GLY A 1 79 ? -9.403 -7.117 15.059 1.00 83.81 79 GLY A O 1
ATOM 591 N N . THR A 1 80 ? -10.501 -7.890 16.857 1.00 71.62 80 THR A N 1
ATOM 592 C CA . THR A 1 80 ? -11.626 -8.458 16.107 1.00 71.62 80 THR A CA 1
ATOM 593 C C . THR A 1 80 ? -12.594 -7.340 15.723 1.00 71.62 80 THR A C 1
ATOM 595 O O . THR A 1 80 ? -12.902 -6.498 16.568 1.00 71.62 80 THR A O 1
ATOM 598 N N . VAL A 1 81 ? -13.058 -7.337 14.471 1.00 58.31 81 VAL A N 1
ATOM 599 C CA . VAL A 1 81 ? -14.045 -6.384 13.932 1.00 58.31 81 VAL A CA 1
ATOM 600 C C . VAL A 1 81 ? -15.366 -7.099 13.710 1.00 58.31 81 VAL A C 1
ATOM 602 O O . VAL A 1 81 ? -15.307 -8.230 13.174 1.00 58.31 81 VAL A O 1
#

pLDDT: mean 91.55, std 7.43, range [58.31, 97.94]

Sequence (81 aa):
QIKMAQGAKPGEGGQLPGYKVYPNIAKTRHSTPGVGLISPPPHHDIYSIEDLAQLIHDLKNANADARIHVKLVSSVGVGTV

Secondary structure (DSSP, 8-state):
-EE---TTSTT---EE-GGG--HHHHHHTT--TT--EE--SS-TT-SSHHHHHHHHHHHHHH-TTPPP-EE----TTPPP-